Protein AF-A0A6L7YIE2-F1 (afdb_monomer_lite)

Radius of gyration: 13.07 Å; chains: 1; bounding box: 23×46×28 Å

Secondary structure (DSSP, 8-state):
---------HHHHHHHHHHHH---TT--TTSPP-TTS-SGGGT--HHHHHHHHHHHHHHHT----TTSHHHH-SHHHHHHHHHHH--

Structure (mmCIF, N/CA/C/O backbone):
data_AF-A0A6L7YIE2-F1
#
_entry.id   AF-A0A6L7YIE2-F1
#
loop_
_atom_site.group_PDB
_atom_site.id
_atom_site.type_symbol
_atom_site.label_atom_id
_atom_site.label_alt_id
_atom_site.label_comp_id
_atom_site.label_asym_id
_atom_site.label_entity_id
_atom_site.label_seq_id
_atom_site.pdbx_PDB_ins_code
_atom_site.Cartn_x
_atom_site.Cartn_y
_atom_site.Cartn_z
_atom_site.occupancy
_atom_site.B_iso_or_equiv
_atom_site.auth_seq_id
_atom_site.auth_comp_id
_atom_site.auth_asym_id
_atom_site.auth_atom_id
_atom_site.pdbx_PDB_model_num
ATOM 1 N N . MET A 1 1 ? -0.184 32.629 0.093 1.00 47.69 1 MET A N 1
ATOM 2 C CA . MET A 1 1 ? -0.918 31.407 -0.279 1.00 47.69 1 MET A CA 1
ATOM 3 C C . MET A 1 1 ? -0.903 30.512 0.945 1.00 47.69 1 MET A C 1
ATOM 5 O O . MET A 1 1 ? 0.111 29.886 1.210 1.00 47.69 1 MET A O 1
ATOM 9 N N . SER A 1 2 ? -1.950 30.586 1.767 1.00 52.56 2 SER A N 1
ATOM 10 C CA . SER A 1 2 ? -2.098 29.717 2.935 1.00 52.56 2 SER A CA 1
ATOM 11 C C . SER A 1 2 ? -2.582 28.356 2.443 1.00 52.56 2 SER A C 1
ATOM 13 O O . SER A 1 2 ? -3.740 28.236 2.064 1.00 52.56 2 SER A O 1
ATOM 15 N N . GLY A 1 3 ? -1.700 27.363 2.391 1.00 39.16 3 GLY A N 1
ATOM 16 C CA . GLY A 1 3 ? -2.069 25.955 2.255 1.00 39.16 3 GLY A CA 1
ATOM 17 C C . GLY A 1 3 ? -1.631 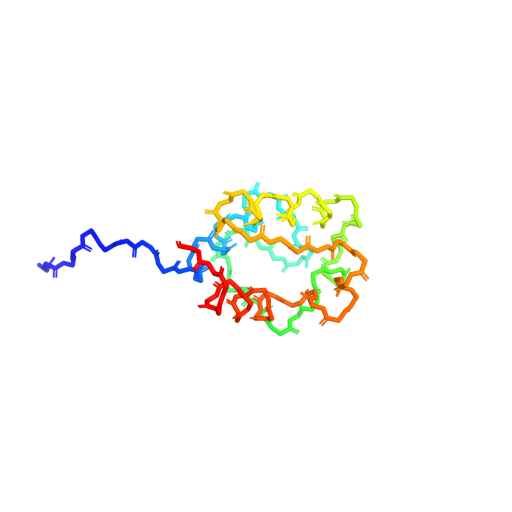25.280 3.540 1.00 39.16 3 GLY A C 1
ATOM 18 O O . GLY A 1 3 ? -0.440 25.277 3.833 1.00 39.16 3 GLY A O 1
ATOM 19 N N . GLY A 1 4 ? -2.587 24.863 4.367 1.00 39.72 4 GLY A N 1
ATOM 20 C CA . GLY A 1 4 ? -2.301 24.293 5.679 1.00 39.72 4 GLY A CA 1
ATOM 21 C C . GLY A 1 4 ? -1.339 23.114 5.575 1.00 39.72 4 GLY A C 1
ATOM 22 O O . GLY A 1 4 ? -1.369 22.369 4.600 1.00 39.72 4 GLY A O 1
ATOM 23 N N . ALA A 1 5 ? -0.515 22.940 6.605 1.00 49.19 5 ALA A N 1
ATOM 24 C CA . ALA A 1 5 ? 0.077 21.651 6.928 1.00 49.19 5 ALA A CA 1
ATOM 25 C C . ALA A 1 5 ? -1.076 20.680 7.248 1.00 49.19 5 ALA A C 1
ATOM 27 O O . ALA A 1 5 ? -1.460 20.506 8.402 1.00 49.19 5 ALA A O 1
ATOM 28 N N . GLY A 1 6 ? -1.735 20.184 6.203 1.00 45.38 6 GLY A N 1
ATOM 29 C CA . GLY A 1 6 ? -2.765 19.167 6.288 1.00 45.38 6 GLY A CA 1
ATOM 30 C C . GLY A 1 6 ? -2.079 17.835 6.522 1.00 45.38 6 GLY A C 1
ATOM 31 O O . GLY A 1 6 ? -1.048 17.553 5.919 1.00 45.38 6 GLY A O 1
ATOM 32 N N . VAL A 1 7 ? -2.626 17.037 7.429 1.00 58.19 7 VAL A N 1
ATOM 33 C CA . VAL A 1 7 ? -2.331 15.605 7.499 1.00 58.19 7 VAL A CA 1
ATOM 34 C C . VAL A 1 7 ? -2.360 15.030 6.081 1.00 58.19 7 VAL A C 1
ATOM 36 O O . VAL A 1 7 ? -3.367 15.187 5.393 1.00 58.19 7 VAL A O 1
ATOM 39 N N . ALA A 1 8 ? -1.246 14.439 5.641 1.00 66.62 8 ALA A N 1
ATOM 40 C CA . ALA A 1 8 ? -1.170 13.782 4.342 1.00 66.62 8 ALA A CA 1
ATOM 41 C C . ALA A 1 8 ? -2.307 12.758 4.235 1.00 66.62 8 ALA A C 1
ATOM 43 O O . ALA A 1 8 ? -2.578 12.024 5.193 1.00 66.62 8 ALA A O 1
ATOM 44 N N . SER A 1 9 ? -2.984 12.740 3.092 1.00 83.62 9 SER A N 1
ATOM 45 C CA . SER A 1 9 ? -4.089 11.822 2.825 1.00 83.62 9 SER A CA 1
ATOM 46 C C . SER A 1 9 ? -3.587 10.378 2.900 1.00 83.62 9 SER A C 1
ATOM 48 O O . SER A 1 9 ? -2.407 10.120 2.653 1.00 83.62 9 SER A O 1
ATOM 50 N N . ASN A 1 10 ? -4.462 9.415 3.203 1.00 87.31 10 ASN A N 1
ATOM 51 C CA . ASN A 1 10 ? -4.069 7.999 3.213 1.00 87.31 10 ASN A CA 1
ATOM 52 C C . ASN A 1 10 ? -3.437 7.578 1.876 1.00 87.31 10 ASN A C 1
ATOM 54 O O . ASN A 1 10 ? -2.468 6.826 1.874 1.00 87.31 10 ASN A O 1
ATOM 58 N N . GLU A 1 11 ? -3.920 8.139 0.763 1.00 86.62 11 GLU A N 1
ATOM 59 C CA . GLU A 1 11 ? -3.328 7.973 -0.568 1.00 86.62 11 GLU A CA 1
ATOM 60 C C . GLU A 1 11 ? -1.874 8.454 -0.622 1.00 86.62 11 GLU A C 1
ATOM 62 O O . GLU A 1 11 ? -0.988 7.691 -0.995 1.00 86.62 11 GLU A O 1
ATOM 67 N N . GLU A 1 12 ? -1.606 9.693 -0.205 1.00 86.69 12 GLU A N 1
ATOM 68 C CA . GLU A 1 12 ? -0.257 10.270 -0.214 1.00 86.69 12 GLU A CA 1
ATOM 69 C C . GLU A 1 12 ? 0.699 9.444 0.654 1.00 86.69 12 GLU A C 1
ATOM 71 O O . GLU A 1 12 ? 1.810 9.135 0.230 1.00 86.69 12 GLU A O 1
ATOM 76 N N . ARG A 1 13 ? 0.241 9.015 1.837 1.00 88.06 13 ARG A N 1
ATOM 77 C CA . ARG A 1 13 ? 1.026 8.181 2.760 1.00 88.06 13 ARG A CA 1
ATOM 78 C C . ARG A 1 13 ? 1.304 6.798 2.176 1.00 88.06 13 ARG A C 1
ATOM 80 O O . ARG A 1 13 ? 2.427 6.317 2.285 1.00 88.06 13 ARG A O 1
ATOM 87 N N . LEU A 1 14 ? 0.318 6.181 1.522 1.00 87.69 14 LEU A N 1
ATOM 88 C CA . LEU A 1 14 ? 0.476 4.889 0.856 1.00 87.69 14 LEU A CA 1
ATOM 89 C C . LEU A 1 14 ? 1.463 4.980 -0.315 1.00 87.69 14 LEU A C 1
ATOM 91 O O . LEU A 1 14 ? 2.315 4.105 -0.462 1.00 87.69 14 LEU A O 1
ATOM 95 N N . ILE A 1 15 ? 1.374 6.037 -1.128 1.00 86.94 15 ILE A N 1
ATOM 96 C CA . ILE A 1 15 ? 2.293 6.273 -2.249 1.00 86.94 15 ILE A CA 1
ATOM 97 C C . ILE A 1 15 ? 3.715 6.496 -1.731 1.00 86.94 15 ILE A C 1
ATOM 99 O O . ILE A 1 15 ? 4.640 5.897 -2.271 1.00 86.94 15 ILE A O 1
ATOM 103 N N . SER A 1 16 ? 3.898 7.295 -0.673 1.00 88.38 16 SER A N 1
ATOM 104 C CA . SER A 1 16 ? 5.212 7.478 -0.043 1.00 88.38 16 SER A CA 1
ATOM 105 C C . SER A 1 16 ? 5.782 6.159 0.476 1.00 88.38 16 SER A C 1
ATOM 107 O O . SER A 1 16 ? 6.892 5.798 0.101 1.00 88.38 16 SER A O 1
ATOM 109 N N . LEU A 1 17 ? 4.997 5.382 1.230 1.00 89.00 17 LEU A N 1
ATOM 110 C CA . LEU A 1 17 ? 5.401 4.055 1.706 1.00 89.00 17 LEU A CA 1
ATOM 111 C C . LEU A 1 17 ? 5.821 3.135 0.559 1.00 89.00 17 LEU A C 1
ATOM 113 O O . LEU A 1 17 ? 6.797 2.397 0.682 1.00 89.00 17 LEU A O 1
ATOM 117 N N . LEU A 1 18 ? 5.093 3.172 -0.554 1.00 87.81 18 LEU A N 1
ATOM 118 C CA . LEU A 1 18 ? 5.390 2.362 -1.724 1.00 87.81 18 LEU A CA 1
ATOM 119 C C . LEU A 1 18 ? 6.673 2.832 -2.415 1.00 87.81 18 LEU A C 1
ATOM 121 O O . LEU A 1 18 ? 7.513 1.998 -2.722 1.00 87.81 18 LEU A O 1
ATOM 125 N N . ASP A 1 19 ? 6.869 4.135 -2.602 1.00 88.19 19 ASP A N 1
ATOM 126 C CA . ASP A 1 19 ? 8.080 4.692 -3.219 1.00 88.19 19 ASP A CA 1
ATOM 127 C C . ASP A 1 19 ? 9.337 4.486 -2.355 1.00 88.19 19 ASP A C 1
ATOM 129 O O . ASP A 1 19 ? 10.436 4.332 -2.888 1.00 88.19 19 ASP A O 1
ATOM 133 N N . GLU A 1 20 ? 9.189 4.463 -1.028 1.00 88.31 20 GLU A N 1
ATOM 134 C CA . GLU A 1 20 ? 10.291 4.259 -0.082 1.00 88.31 20 GLU A CA 1
ATOM 135 C C . GLU A 1 20 ? 10.683 2.785 0.083 1.00 88.31 20 GLU A C 1
ATOM 137 O O . GLU A 1 20 ? 11.841 2.493 0.386 1.00 88.31 20 GLU A O 1
ATOM 142 N N . ASN A 1 21 ? 9.741 1.854 -0.106 1.00 88.62 21 ASN A N 1
ATOM 143 C CA . ASN A 1 21 ? 9.950 0.438 0.215 1.00 88.62 21 ASN A CA 1
ATOM 144 C C . ASN A 1 21 ? 9.883 -0.500 -0.993 1.00 88.62 21 ASN A C 1
ATOM 146 O O . ASN A 1 21 ? 10.386 -1.618 -0.906 1.00 88.62 21 ASN A O 1
ATOM 150 N N . LEU A 1 22 ? 9.286 -0.081 -2.111 1.00 85.81 22 LEU A N 1
ATOM 151 C CA . LEU A 1 22 ? 9.119 -0.903 -3.305 1.00 85.81 22 LEU A CA 1
ATOM 152 C C . LEU A 1 22 ? 9.766 -0.252 -4.527 1.00 85.81 22 LEU A C 1
ATOM 154 O O . LEU A 1 22 ? 9.613 0.933 -4.805 1.00 85.81 22 LEU A O 1
ATOM 158 N N . THR A 1 23 ? 10.451 -1.072 -5.321 1.00 84.31 23 THR A N 1
ATOM 159 C CA . THR A 1 23 ? 10.958 -0.667 -6.636 1.00 84.31 23 THR A CA 1
ATOM 160 C C . THR A 1 23 ? 10.052 -1.243 -7.713 1.00 84.31 23 THR A C 1
ATOM 162 O O . THR A 1 23 ? 10.008 -2.455 -7.896 1.00 84.31 23 THR A O 1
ATOM 165 N N . ILE A 1 24 ? 9.333 -0.377 -8.427 1.00 82.94 24 ILE A N 1
ATOM 166 C CA . ILE A 1 24 ? 8.473 -0.778 -9.544 1.00 82.94 24 ILE A CA 1
ATOM 167 C C . ILE A 1 24 ? 9.241 -0.651 -10.860 1.00 82.94 24 ILE A C 1
ATOM 169 O O . ILE A 1 24 ? 9.738 0.423 -11.201 1.00 82.94 24 ILE A O 1
ATOM 173 N N . GLU A 1 25 ? 9.287 -1.724 -11.647 1.00 80.81 25 GLU A N 1
ATOM 174 C CA . GLU A 1 25 ? 9.918 -1.689 -12.962 1.00 80.81 25 GLU A CA 1
ATOM 175 C C . GLU A 1 25 ? 9.209 -0.706 -13.904 1.00 80.81 25 GLU A C 1
ATOM 177 O O . GLU A 1 25 ? 7.993 -0.760 -14.136 1.00 80.81 25 GLU A O 1
ATOM 182 N N . GLY A 1 26 ? 10.009 0.192 -14.483 1.00 79.25 26 GLY A N 1
ATOM 183 C CA . GLY A 1 26 ? 9.536 1.222 -15.405 1.00 79.25 26 GLY A CA 1
ATOM 184 C C . GLY A 1 26 ? 8.897 2.436 -14.728 1.00 79.25 26 GLY A C 1
ATOM 185 O O . GLY A 1 26 ? 8.274 3.233 -15.427 1.00 79.25 26 GLY A O 1
ATOM 186 N N . ARG A 1 27 ? 9.044 2.596 -13.406 1.00 82.62 27 ARG A N 1
ATOM 187 C CA . ARG A 1 27 ? 8.597 3.779 -12.656 1.00 82.62 27 ARG A CA 1
ATOM 188 C C . ARG A 1 27 ? 9.718 4.302 -11.754 1.00 82.62 27 ARG A C 1
ATOM 190 O O . ARG A 1 27 ? 10.428 3.511 -11.141 1.00 82.62 27 ARG A O 1
ATOM 197 N N . SER A 1 28 ? 9.847 5.624 -11.645 1.00 80.44 28 SER A N 1
ATOM 198 C CA . SER A 1 28 ? 10.707 6.263 -10.639 1.00 80.44 28 SER A CA 1
ATOM 199 C C . SER A 1 28 ? 9.877 6.705 -9.426 1.00 80.44 28 SER A C 1
ATOM 201 O O . SER A 1 28 ? 8.692 7.007 -9.580 1.00 80.44 28 SER A O 1
ATOM 203 N N . PRO A 1 29 ? 10.457 6.783 -8.218 1.00 76.50 29 PRO A N 1
ATOM 204 C CA . PRO A 1 29 ? 9.770 7.384 -7.075 1.00 76.50 29 PRO A CA 1
ATOM 205 C C . PRO A 1 29 ? 9.362 8.831 -7.400 1.00 76.50 29 PRO A C 1
ATOM 207 O O . PRO A 1 29 ? 10.157 9.599 -7.948 1.00 76.50 29 PRO A O 1
ATOM 210 N N . GLY A 1 30 ? 8.113 9.190 -7.100 1.00 75.38 30 GLY A N 1
ATOM 211 C CA . GLY A 1 30 ? 7.507 10.474 -7.467 1.00 75.38 30 GLY A CA 1
ATOM 212 C C . GLY A 1 30 ? 6.857 10.541 -8.858 1.00 75.38 30 GLY A C 1
ATOM 213 O O . GLY A 1 30 ? 6.144 11.507 -9.131 1.00 75.38 30 GLY A O 1
ATOM 214 N N . ASP A 1 31 ? 7.032 9.536 -9.727 1.00 81.88 31 ASP A N 1
ATOM 215 C CA . ASP A 1 31 ? 6.217 9.418 -10.946 1.00 81.88 31 ASP A CA 1
ATOM 216 C C . ASP A 1 31 ? 4.770 9.027 -10.595 1.00 81.88 31 ASP A C 1
ATOM 218 O O . ASP A 1 31 ? 4.541 8.330 -9.595 1.00 81.88 31 ASP A O 1
ATOM 222 N N . PRO A 1 32 ? 3.780 9.394 -11.431 1.00 78.88 32 PRO A N 1
ATOM 223 C CA . PRO A 1 32 ? 2.390 9.010 -11.219 1.00 78.88 32 PRO A CA 1
ATOM 224 C C . PRO A 1 32 ? 2.256 7.489 -11.078 1.00 78.88 32 PRO A C 1
ATOM 226 O O . PRO A 1 32 ? 2.641 6.718 -11.961 1.00 78.88 32 PRO A O 1
ATOM 229 N N . LEU A 1 33 ? 1.715 7.055 -9.939 1.00 82.12 33 LEU A N 1
ATOM 230 C CA . LEU A 1 33 ? 1.457 5.648 -9.667 1.00 82.12 33 LEU A CA 1
ATOM 231 C C . LEU A 1 33 ? 0.186 5.214 -10.393 1.00 82.12 33 LEU A C 1
ATOM 233 O O . LEU A 1 33 ? -0.877 5.812 -10.231 1.00 82.12 33 LEU A O 1
ATOM 237 N N . ASN A 1 34 ? 0.279 4.133 -11.165 1.00 83.31 34 ASN A N 1
ATOM 238 C CA . ASN A 1 34 ? -0.913 3.495 -11.697 1.00 83.31 34 ASN A CA 1
ATOM 239 C C . ASN A 1 34 ? -1.572 2.660 -10.591 1.00 83.31 34 ASN A C 1
ATOM 241 O O . ASN A 1 34 ? -1.136 1.545 -10.309 1.00 83.31 34 ASN A O 1
ATOM 245 N N . LEU A 1 35 ? -2.620 3.218 -9.984 1.00 82.25 35 LEU A N 1
ATOM 246 C CA . LEU A 1 35 ? -3.354 2.588 -8.886 1.00 82.25 35 LEU A CA 1
ATOM 247 C C . LEU A 1 35 ? -4.119 1.323 -9.306 1.00 82.25 35 LEU A C 1
ATOM 249 O O . LEU A 1 35 ? -4.503 0.550 -8.437 1.00 82.25 35 LEU A O 1
ATOM 253 N N . ASP A 1 36 ? -4.333 1.112 -10.606 1.00 85.06 36 ASP A N 1
ATOM 254 C CA . ASP A 1 36 ? -4.987 -0.070 -11.177 1.00 85.06 36 ASP A CA 1
ATOM 255 C C . ASP A 1 36 ? -3.997 -1.192 -11.519 1.00 85.06 36 ASP A C 1
ATOM 257 O O . ASP A 1 36 ? -4.404 -2.319 -11.800 1.00 85.06 36 ASP A O 1
ATOM 261 N N . ARG A 1 37 ? -2.689 -0.901 -11.537 1.00 83.62 37 ARG A N 1
ATOM 262 C CA . ARG A 1 37 ? -1.670 -1.890 -11.894 1.00 83.62 37 ARG A CA 1
ATOM 263 C C . ARG A 1 37 ? -1.342 -2.752 -10.684 1.00 83.62 37 ARG A C 1
ATOM 265 O O . ARG A 1 37 ? -0.986 -2.241 -9.624 1.00 83.62 37 ARG A O 1
ATOM 272 N N . ASN A 1 38 ? -1.395 -4.065 -10.875 1.00 84.56 38 ASN A N 1
ATOM 273 C CA . ASN A 1 38 ? -0.971 -5.015 -9.863 1.00 84.56 38 ASN A CA 1
ATOM 274 C C . ASN A 1 38 ? 0.536 -4.861 -9.590 1.00 84.56 38 ASN A C 1
ATOM 276 O O . ASN A 1 38 ? 1.352 -4.876 -10.514 1.00 84.56 38 ASN A O 1
ATOM 280 N N . ILE A 1 39 ? 0.905 -4.708 -8.319 1.00 84.31 39 ILE A N 1
ATOM 281 C CA . ILE A 1 39 ? 2.285 -4.452 -7.892 1.00 84.31 39 ILE A CA 1
ATOM 282 C C . ILE A 1 39 ? 3.185 -5.668 -8.192 1.00 84.31 39 ILE A C 1
ATOM 284 O O . ILE A 1 39 ? 4.339 -5.498 -8.583 1.00 84.31 39 ILE A O 1
ATOM 288 N N . ALA A 1 40 ? 2.654 -6.894 -8.121 1.00 83.06 40 ALA A N 1
ATOM 289 C CA . ALA A 1 40 ? 3.383 -8.101 -8.519 1.00 83.06 40 ALA A CA 1
ATOM 290 C C . ALA A 1 40 ? 3.638 -8.154 -10.036 1.00 83.06 40 ALA A C 1
ATOM 292 O O . ALA A 1 40 ? 4.714 -8.557 -10.471 1.00 83.06 40 ALA A O 1
ATOM 293 N N . GLU A 1 41 ? 2.697 -7.670 -10.856 1.00 83.06 41 GLU A N 1
ATOM 294 C CA . GLU A 1 41 ? 2.905 -7.498 -12.308 1.00 83.06 41 GLU A CA 1
ATOM 295 C C . GLU A 1 41 ? 3.843 -6.328 -12.647 1.00 83.06 41 GLU A C 1
ATOM 297 O O . GLU A 1 41 ? 4.228 -6.113 -13.802 1.00 83.06 41 GLU A O 1
ATOM 302 N N . ALA A 1 42 ? 4.207 -5.535 -11.643 1.00 81.62 42 ALA A N 1
ATOM 303 C CA . ALA A 1 42 ? 5.117 -4.411 -11.762 1.00 81.62 42 ALA A CA 1
ATOM 304 C C . ALA A 1 42 ? 6.586 -4.792 -11.502 1.00 81.62 42 ALA A C 1
ATOM 306 O O . ALA A 1 42 ? 7.435 -3.908 -11.408 1.00 81.62 42 ALA A O 1
ATOM 307 N N . GLY A 1 43 ? 6.881 -6.094 -11.417 1.00 82.31 43 GLY A N 1
ATOM 308 C CA . GLY A 1 43 ? 8.229 -6.629 -11.202 1.00 82.31 43 GLY A CA 1
ATOM 309 C C . GLY A 1 43 ? 8.630 -6.723 -9.729 1.00 82.31 43 GLY A C 1
ATOM 310 O O . GLY A 1 43 ? 9.781 -7.027 -9.424 1.00 82.31 43 GLY A O 1
ATOM 311 N N . VAL A 1 44 ? 7.696 -6.483 -8.803 1.00 86.19 44 VAL A N 1
ATOM 312 C CA . VAL A 1 44 ? 7.964 -6.549 -7.364 1.00 86.19 44 VAL A CA 1
ATOM 313 C C . VAL A 1 44 ? 7.911 -7.997 -6.881 1.00 86.19 44 VAL A C 1
ATOM 315 O O . VAL A 1 44 ? 6.955 -8.730 -7.145 1.00 86.19 44 VAL A O 1
ATOM 318 N N . SER A 1 45 ? 8.932 -8.411 -6.132 1.00 86.44 45 SER A N 1
ATOM 319 C CA . SER A 1 45 ? 9.011 -9.767 -5.592 1.00 86.44 45 SER A CA 1
ATOM 320 C C . SER A 1 45 ? 7.966 -9.998 -4.499 1.00 86.44 45 SER A C 1
ATOM 322 O O . SER A 1 45 ? 7.640 -9.107 -3.717 1.00 86.44 45 SER A O 1
ATOM 324 N N . SER A 1 46 ? 7.505 -11.242 -4.352 1.00 83.50 46 SER A N 1
ATOM 325 C CA . SER A 1 46 ? 6.564 -11.626 -3.288 1.00 83.50 46 SER A CA 1
ATOM 326 C C . SER A 1 46 ? 7.095 -11.359 -1.872 1.00 83.50 46 SER A C 1
ATOM 328 O O . SER A 1 46 ? 6.309 -11.134 -0.954 1.00 83.50 46 SER A O 1
ATOM 330 N N . GLN A 1 47 ? 8.420 -11.371 -1.683 1.00 86.12 47 GLN A N 1
ATOM 331 C CA . GLN A 1 47 ? 9.062 -11.017 -0.414 1.00 86.12 47 GLN A CA 1
ATOM 332 C C . GLN A 1 47 ? 8.907 -9.526 -0.092 1.00 86.12 47 GLN A C 1
ATOM 334 O O . GLN A 1 47 ? 8.527 -9.194 1.030 1.00 86.12 47 GLN A O 1
ATOM 339 N N . ASP A 1 48 ? 9.143 -8.655 -1.076 1.00 87.12 48 ASP A N 1
ATOM 340 C CA . ASP A 1 48 ? 9.013 -7.202 -0.924 1.00 87.12 48 ASP A CA 1
ATOM 341 C C . ASP A 1 48 ? 7.549 -6.808 -0.725 1.00 87.12 48 ASP A C 1
ATOM 343 O O . ASP A 1 48 ? 7.234 -6.020 0.160 1.00 87.12 48 ASP A O 1
ATOM 347 N N . ILE A 1 49 ? 6.632 -7.449 -1.457 1.00 85.62 49 ILE A N 1
ATOM 348 C CA . ILE A 1 49 ? 5.185 -7.313 -1.248 1.00 85.62 49 ILE A CA 1
ATOM 349 C C . ILE A 1 49 ? 4.811 -7.660 0.196 1.00 85.62 49 ILE A C 1
ATOM 351 O O . ILE A 1 49 ? 4.140 -6.884 0.871 1.00 85.62 49 ILE A O 1
ATOM 355 N N . ALA A 1 50 ? 5.247 -8.819 0.697 1.00 86.25 50 ALA A N 1
ATOM 356 C CA . ALA A 1 50 ? 4.917 -9.243 2.054 1.00 86.25 50 ALA A CA 1
ATOM 357 C C . ALA A 1 50 ? 5.506 -8.306 3.122 1.00 86.25 50 ALA A C 1
ATOM 359 O O . ALA A 1 50 ? 4.882 -8.105 4.165 1.00 86.25 50 ALA A O 1
ATOM 360 N N . ALA A 1 51 ? 6.691 -7.739 2.878 1.00 88.75 51 ALA A N 1
ATOM 361 C CA . ALA A 1 51 ? 7.290 -6.732 3.747 1.00 88.75 51 ALA A CA 1
ATOM 362 C C . ALA A 1 51 ? 6.495 -5.418 3.717 1.00 88.75 51 ALA A C 1
ATOM 364 O O . ALA A 1 51 ? 6.140 -4.898 4.772 1.00 88.75 51 ALA A O 1
ATOM 365 N N . PHE A 1 52 ? 6.133 -4.936 2.530 1.00 88.62 52 PHE A N 1
ATOM 366 C CA . PHE A 1 52 ? 5.331 -3.731 2.346 1.00 88.62 52 PHE A CA 1
ATOM 367 C C . PHE A 1 52 ? 3.966 -3.822 3.037 1.00 88.62 52 PHE A C 1
ATOM 369 O O . PHE A 1 52 ? 3.576 -2.903 3.748 1.00 88.62 52 PHE A O 1
ATOM 376 N N . LEU A 1 53 ? 3.267 -4.954 2.924 1.00 86.88 53 LEU A N 1
ATOM 377 C CA . LEU A 1 53 ? 1.981 -5.152 3.604 1.00 86.88 53 LEU A CA 1
ATOM 378 C C . LEU A 1 53 ? 2.095 -5.070 5.126 1.00 86.88 53 LEU A C 1
ATOM 380 O O . LEU A 1 53 ? 1.184 -4.576 5.783 1.00 86.88 53 LEU A O 1
ATOM 384 N N . ARG A 1 54 ? 3.208 -5.540 5.701 1.00 88.56 54 ARG A N 1
ATOM 385 C CA . ARG A 1 54 ? 3.451 -5.387 7.141 1.00 88.56 54 ARG A CA 1
ATOM 386 C C . ARG A 1 54 ? 3.594 -3.918 7.513 1.00 88.56 54 ARG A C 1
ATOM 388 O O . ARG A 1 54 ? 2.952 -3.497 8.463 1.00 88.56 54 ARG A O 1
ATOM 395 N N . LEU A 1 55 ? 4.327 -3.143 6.715 1.00 89.94 55 LEU A N 1
ATOM 396 C CA . LEU A 1 55 ? 4.469 -1.702 6.929 1.00 89.94 55 LEU A CA 1
ATOM 397 C C . LEU A 1 55 ? 3.129 -0.969 6.809 1.00 89.94 55 LEU A C 1
ATOM 399 O O . LEU A 1 55 ? 2.828 -0.122 7.638 1.00 89.94 55 LEU A O 1
ATOM 403 N N . VAL A 1 56 ? 2.292 -1.329 5.832 1.00 88.62 56 VAL A N 1
ATOM 404 C CA . VAL A 1 56 ? 0.928 -0.785 5.698 1.00 88.62 56 VAL A CA 1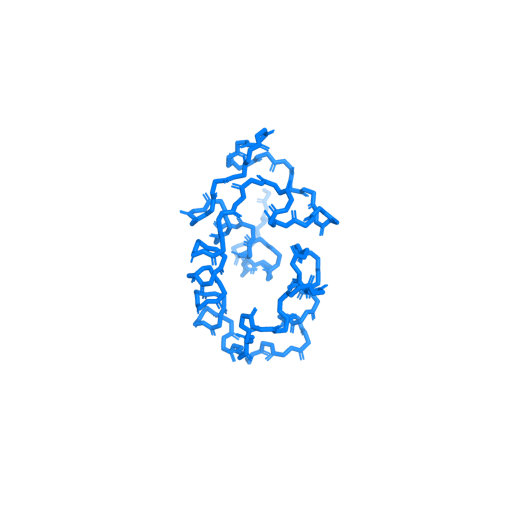
ATOM 405 C C . VAL A 1 56 ? 0.076 -1.138 6.924 1.00 88.62 56 VAL A C 1
ATOM 407 O O . VAL A 1 56 ? -0.622 -0.282 7.467 1.00 88.62 56 VAL A O 1
ATOM 410 N N . ASN A 1 57 ? 0.157 -2.377 7.410 1.00 89.69 57 ASN A N 1
ATOM 411 C CA . ASN A 1 57 ? -0.533 -2.785 8.633 1.00 89.69 57 ASN A CA 1
ATOM 412 C C . ASN A 1 57 ? -0.069 -1.974 9.852 1.00 89.69 57 ASN A C 1
ATOM 414 O O . ASN A 1 57 ? -0.899 -1.549 10.652 1.00 89.69 57 ASN A O 1
ATOM 418 N N . GLU A 1 58 ? 1.236 -1.735 9.978 1.00 90.19 58 GLU A N 1
ATOM 419 C CA . GLU A 1 58 ? 1.829 -0.967 11.076 1.00 90.19 58 GLU A CA 1
ATOM 420 C C . GLU A 1 58 ? 1.506 0.535 10.997 1.00 90.19 58 GLU A C 1
ATOM 422 O O . GLU A 1 58 ? 1.158 1.123 12.019 1.00 90.19 58 GLU A O 1
ATOM 427 N N . GLU A 1 59 ? 1.563 1.150 9.811 1.00 88.75 59 GLU A N 1
ATOM 428 C CA . GLU A 1 59 ? 1.274 2.580 9.616 1.00 88.75 59 GLU A CA 1
ATOM 429 C C . GLU A 1 59 ? -0.212 2.897 9.821 1.00 88.75 59 GLU A C 1
ATOM 431 O O . GLU A 1 59 ? -0.555 3.886 10.466 1.00 88.75 59 GLU A O 1
ATOM 436 N N . PHE A 1 60 ? -1.103 2.063 9.278 1.00 88.06 60 PHE A N 1
ATOM 437 C CA . PHE A 1 60 ? -2.542 2.345 9.244 1.00 88.06 60 PHE A CA 1
ATOM 438 C C . PHE A 1 60 ? -3.353 1.562 10.288 1.00 88.06 60 PHE A C 1
ATOM 440 O O . PHE A 1 60 ? -4.575 1.688 10.338 1.00 88.06 60 PHE A O 1
ATOM 447 N N . GLY A 1 61 ? -2.705 0.731 11.112 1.00 87.31 61 GLY A N 1
ATOM 448 C CA . GLY A 1 61 ? -3.384 -0.101 12.112 1.00 87.31 61 GLY A CA 1
ATOM 449 C C . GLY A 1 61 ? -4.271 -1.194 11.505 1.00 87.31 61 GLY A C 1
ATOM 450 O O . GLY A 1 61 ? -5.255 -1.605 12.118 1.00 87.31 61 GLY A O 1
ATOM 451 N N . THR A 1 62 ? -3.946 -1.649 10.294 1.00 86.81 62 THR A N 1
ATOM 452 C CA . THR A 1 62 ? -4.726 -2.652 9.556 1.00 86.81 62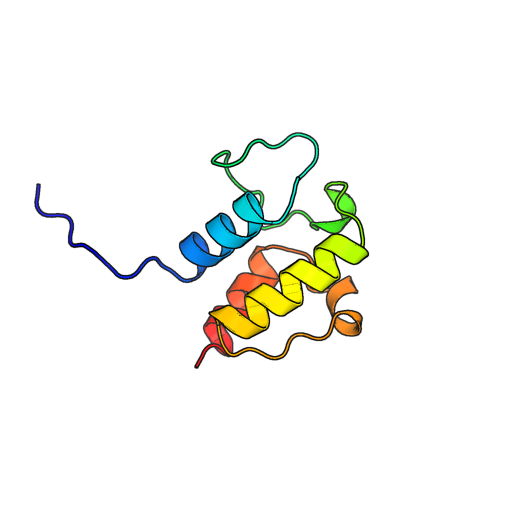 THR A CA 1
ATOM 453 C C . THR A 1 62 ? -4.182 -4.077 9.752 1.00 86.81 62 THR A C 1
ATOM 455 O O . THR A 1 62 ? -3.197 -4.304 10.456 1.00 86.81 62 THR A O 1
ATOM 458 N N . SER A 1 63 ? -4.861 -5.084 9.189 1.00 83.62 63 SER A N 1
ATOM 459 C CA . SER A 1 63 ? -4.481 -6.500 9.328 1.00 83.62 63 SER A CA 1
ATOM 460 C C . SER A 1 63 ? -4.638 -7.274 8.015 1.00 83.62 63 SER A C 1
ATOM 462 O O . SER A 1 63 ? -5.403 -8.228 7.903 1.00 83.62 63 SER A O 1
ATOM 464 N N . ILE A 1 64 ? -3.926 -6.821 6.986 1.00 83.12 64 ILE A N 1
ATOM 465 C CA . ILE A 1 64 ? -3.910 -7.423 5.653 1.00 83.12 64 ILE A CA 1
ATOM 466 C C . ILE A 1 64 ? -3.019 -8.670 5.670 1.00 83.12 64 ILE A C 1
ATOM 468 O O . ILE A 1 64 ? -1.838 -8.602 6.028 1.00 83.12 64 ILE A O 1
ATOM 472 N N . SER A 1 65 ? -3.575 -9.814 5.269 1.00 73.81 65 SER A N 1
ATOM 473 C CA . SER A 1 65 ? -2.830 -11.066 5.115 1.00 73.81 65 SER A CA 1
ATOM 474 C C . SER A 1 65 ? -2.264 -11.201 3.703 1.00 73.81 65 SER A C 1
ATOM 476 O O . SER A 1 65 ? -2.976 -11.050 2.717 1.00 73.81 65 SER A O 1
ATOM 478 N N . ALA A 1 66 ? -0.988 -11.583 3.591 1.00 67.12 66 ALA A N 1
ATOM 479 C CA . ALA A 1 66 ? -0.328 -11.785 2.294 1.00 67.12 66 ALA A CA 1
ATOM 480 C C . ALA A 1 66 ? -0.988 -12.881 1.426 1.00 67.12 66 ALA A C 1
ATOM 482 O O . ALA A 1 66 ? -0.825 -12.877 0.210 1.00 67.12 66 ALA A O 1
ATOM 483 N N . GLY A 1 67 ? -1.737 -13.808 2.039 1.00 62.44 67 GLY A N 1
ATOM 484 C CA . GLY A 1 67 ? -2.503 -14.843 1.335 1.00 62.44 67 GLY A CA 1
ATOM 485 C C . GLY A 1 67 ? -3.754 -14.322 0.619 1.00 62.44 67 GLY A C 1
ATOM 486 O O . GLY A 1 67 ? -4.113 -14.869 -0.417 1.00 62.44 67 GLY A O 1
ATOM 487 N N . ASP A 1 68 ? -4.357 -13.236 1.112 1.00 61.78 68 ASP A N 1
ATOM 488 C CA . ASP A 1 68 ? -5.497 -12.551 0.478 1.00 61.78 68 ASP A CA 1
ATOM 489 C C . ASP A 1 68 ? -5.042 -11.541 -0.590 1.00 61.78 68 ASP A C 1
ATOM 491 O O . ASP A 1 68 ? -5.847 -10.919 -1.282 1.00 61.78 68 ASP A O 1
ATOM 495 N N . CYS A 1 69 ? -3.727 -11.368 -0.747 1.00 61.03 69 CYS A N 1
ATOM 496 C CA . CYS A 1 69 ? -3.171 -10.322 -1.591 1.00 61.03 69 CYS A CA 1
ATOM 497 C C . CYS A 1 69 ? -3.297 -10.606 -3.089 1.00 61.03 69 CYS A C 1
ATOM 499 O O . CYS A 1 69 ? -3.253 -9.662 -3.866 1.00 61.03 69 CYS A O 1
ATOM 501 N N . GLY 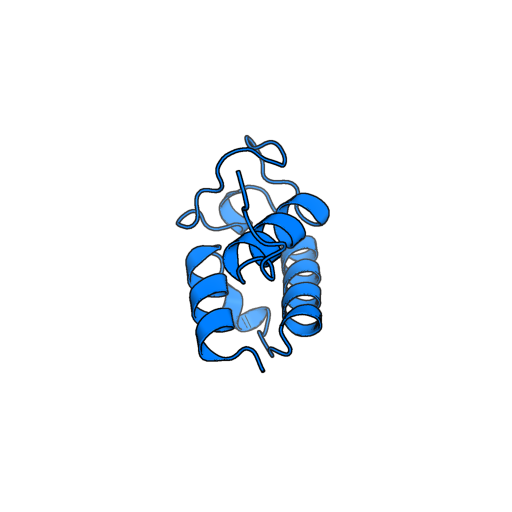A 1 70 ? -3.490 -11.862 -3.509 1.00 59.38 70 GLY A N 1
ATOM 502 C CA . GLY A 1 70 ? -3.629 -12.214 -4.930 1.00 59.38 70 GLY A CA 1
ATOM 503 C C . GLY A 1 70 ? -4.641 -11.333 -5.677 1.00 59.38 70 GLY A C 1
ATOM 504 O O . GLY A 1 70 ? -4.355 -10.901 -6.792 1.00 59.38 70 GLY A O 1
ATOM 505 N N . ASP A 1 71 ? -5.750 -10.987 -5.013 1.00 57.62 71 ASP A N 1
ATOM 506 C CA . ASP A 1 71 ? -6.804 -10.109 -5.536 1.00 57.62 71 ASP A CA 1
ATOM 507 C C . ASP A 1 71 ? -6.661 -8.630 -5.098 1.00 57.62 71 ASP A C 1
ATOM 509 O O . ASP A 1 71 ? -7.177 -7.737 -5.765 1.00 57.62 71 ASP A O 1
ATOM 513 N N . LEU A 1 72 ? -5.927 -8.340 -4.013 1.00 62.56 72 LEU A N 1
ATOM 514 C CA . LEU A 1 72 ? -5.775 -7.000 -3.405 1.00 62.56 72 LEU A CA 1
ATOM 515 C C . LEU A 1 72 ? -4.453 -6.290 -3.751 1.00 62.56 72 LEU A C 1
ATOM 517 O O . LEU A 1 72 ? -4.052 -5.341 -3.084 1.00 62.56 72 LEU A O 1
ATOM 521 N N . LEU A 1 73 ? -3.743 -6.736 -4.782 1.00 75.25 73 LEU A N 1
ATOM 522 C CA . LEU A 1 73 ? -2.404 -6.239 -5.117 1.00 75.25 73 LEU A CA 1
ATOM 523 C C . LEU A 1 73 ? -2.384 -4.960 -5.961 1.00 75.25 73 LEU A C 1
ATOM 525 O O . LEU A 1 73 ? -1.331 -4.603 -6.488 1.00 75.25 73 LEU A O 1
ATOM 529 N N . THR A 1 74 ? -3.511 -4.266 -6.110 1.00 86.94 74 THR A N 1
ATOM 530 C CA . THR A 1 74 ? -3.515 -2.929 -6.714 1.00 86.94 74 THR A CA 1
ATOM 531 C C . THR A 1 74 ? -3.418 -1.864 -5.619 1.00 86.94 74 THR A C 1
ATOM 533 O O . THR A 1 74 ? -4.046 -2.011 -4.565 1.00 86.94 74 THR A O 1
ATOM 536 N N . PRO A 1 75 ? -2.664 -0.771 -5.834 1.00 86.69 75 PRO A N 1
ATOM 537 C CA . PRO A 1 75 ? -2.614 0.321 -4.868 1.00 86.69 75 PRO A CA 1
ATOM 538 C C . PRO A 1 75 ? -3.998 0.910 -4.561 1.00 86.69 75 PRO A C 1
ATOM 540 O O . PRO A 1 75 ? -4.230 1.324 -3.430 1.00 86.69 75 PRO A O 1
ATOM 543 N N . ARG A 1 76 ? -4.937 0.897 -5.524 1.00 87.31 76 ARG A N 1
ATOM 544 C CA . ARG A 1 76 ? -6.322 1.327 -5.283 1.00 87.31 76 ARG A CA 1
ATOM 545 C C . ARG A 1 76 ? -7.022 0.439 -4.260 1.00 87.31 76 ARG A C 1
ATOM 547 O O . ARG A 1 76 ? -7.575 0.967 -3.307 1.00 87.31 76 ARG A O 1
ATOM 554 N N . SER A 1 77 ? -6.969 -0.882 -4.420 1.00 87.00 77 SER A N 1
ATOM 555 C CA . SER A 1 77 ? -7.628 -1.803 -3.484 1.00 87.00 77 SER A CA 1
ATOM 556 C C . SER A 1 77 ? -7.049 -1.707 -2.072 1.00 87.00 77 SER A C 1
ATOM 558 O O . SER A 1 77 ? -7.791 -1.781 -1.095 1.00 87.00 77 SER A O 1
ATOM 560 N N . LEU A 1 78 ? -5.732 -1.504 -1.956 1.00 85.50 78 LEU A N 1
ATOM 561 C CA . LEU A 1 78 ? -5.088 -1.244 -0.668 1.00 85.50 78 LEU A CA 1
ATOM 562 C C . LEU A 1 78 ? -5.564 0.071 -0.055 1.00 85.50 78 LEU A C 1
ATOM 564 O O . LEU A 1 78 ? -5.875 0.100 1.132 1.00 85.50 78 LEU A O 1
ATOM 568 N N . LEU A 1 79 ? -5.653 1.134 -0.855 1.00 87.44 79 LEU A N 1
ATOM 569 C CA . LEU A 1 79 ? -6.161 2.420 -0.398 1.00 87.44 79 LEU A CA 1
ATOM 570 C C . LEU A 1 79 ? -7.609 2.307 0.084 1.00 87.44 79 LEU A C 1
ATOM 572 O O . LEU A 1 79 ? -7.893 2.711 1.203 1.00 87.44 79 LEU A O 1
ATOM 576 N N . GLU A 1 80 ? -8.497 1.693 -0.698 1.00 87.56 80 GLU A N 1
ATOM 577 C CA . GLU A 1 80 ? -9.899 1.475 -0.319 1.00 87.56 80 GLU A CA 1
ATOM 578 C C . GLU A 1 80 ? -10.013 0.655 0.976 1.00 87.56 80 GLU A C 1
ATOM 580 O O . GLU A 1 80 ? -10.827 0.964 1.848 1.00 87.56 80 GLU A O 1
ATOM 585 N N . TYR A 1 81 ? -9.169 -0.370 1.140 1.00 86.19 81 TYR A N 1
ATOM 586 C CA . TYR A 1 81 ? -9.123 -1.162 2.367 1.00 86.19 81 TYR A CA 1
ATOM 587 C C . TYR A 1 81 ? -8.669 -0.325 3.566 1.00 86.19 81 TYR A C 1
ATOM 589 O O . TYR A 1 81 ? -9.285 -0.395 4.631 1.00 86.19 81 TYR A O 1
ATOM 597 N N . VAL A 1 82 ? -7.609 0.466 3.399 1.00 87.12 82 VAL A N 1
ATOM 598 C CA . VAL A 1 82 ? -7.088 1.373 4.426 1.00 87.12 82 VAL A CA 1
ATOM 599 C C . VAL A 1 82 ? -8.131 2.429 4.778 1.00 87.12 82 VAL A C 1
ATOM 601 O O . VAL A 1 82 ? -8.414 2.622 5.948 1.00 87.12 82 VAL A O 1
ATOM 604 N N . GLU A 1 83 ? -8.779 3.067 3.812 1.00 86.50 83 GLU A N 1
ATOM 605 C CA . GLU A 1 83 ? -9.822 4.062 4.082 1.00 86.50 83 GLU A CA 1
ATOM 606 C C . GLU A 1 83 ? -11.033 3.472 4.816 1.00 86.50 83 GLU A C 1
ATOM 608 O O . GLU A 1 83 ? -11.646 4.155 5.635 1.00 86.50 83 GLU A O 1
ATOM 613 N N . ALA A 1 84 ? -11.359 2.202 4.569 1.00 85.00 84 ALA A N 1
ATOM 614 C CA . ALA A 1 84 ? -12.463 1.520 5.235 1.00 85.00 84 ALA A CA 1
ATOM 615 C C . ALA A 1 84 ? -12.117 0.967 6.632 1.00 85.00 84 ALA A C 1
ATOM 617 O O . ALA A 1 84 ? -13.029 0.784 7.440 1.00 85.00 84 ALA A O 1
ATOM 618 N N . ASN A 1 85 ? -10.843 0.662 6.912 1.00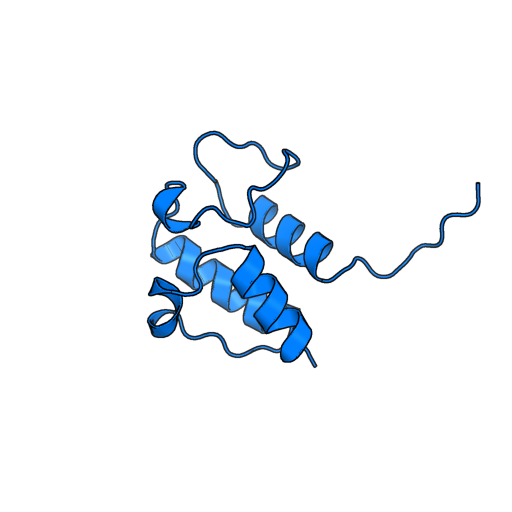 82.81 85 ASN A N 1
ATOM 619 C CA . ASN A 1 85 ? -10.429 -0.093 8.107 1.00 82.81 85 ASN A CA 1
ATOM 620 C C . ASN A 1 85 ? -9.345 0.581 8.960 1.00 82.81 85 ASN A C 1
ATOM 622 O O . ASN A 1 85 ? -9.027 0.054 10.026 1.00 82.81 85 ASN A O 1
ATOM 626 N N . ALA A 1 86 ? -8.747 1.685 8.510 1.00 76.88 86 ALA A N 1
ATOM 627 C CA . ALA A 1 86 ? -7.767 2.42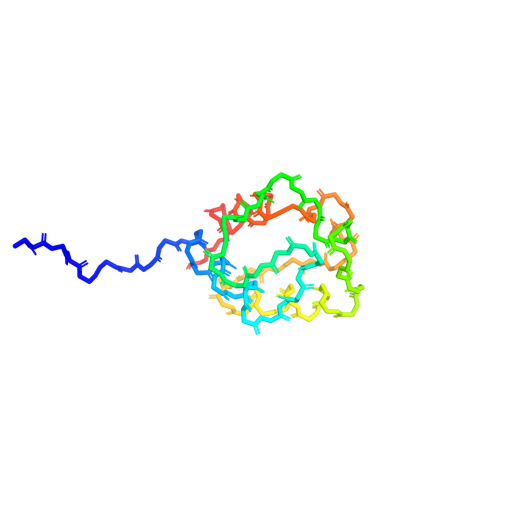0 9.302 1.00 76.88 86 ALA A CA 1
ATOM 628 C C . ALA A 1 86 ? -8.415 2.962 10.583 1.00 76.88 86 ALA A C 1
ATOM 630 O O . ALA A 1 86 ? -9.561 3.423 10.567 1.00 76.88 86 ALA A O 1
ATOM 631 N N . ALA A 1 87 ? -7.671 2.857 11.684 1.00 59.88 87 ALA A N 1
ATOM 632 C CA . ALA A 1 87 ? -8.114 3.201 13.035 1.00 59.88 87 ALA A CA 1
ATOM 633 C C . ALA A 1 87 ? -7.920 4.685 13.384 1.00 59.88 87 ALA A C 1
ATOM 635 O O . ALA A 1 87 ? -6.927 5.290 12.917 1.00 59.88 87 ALA A O 1
#

Sequence (87 aa):
MSGGAGVASNEERLISLLDENLTIEGRSPGDPLNLDRNIAEAGVSSQDIAAFLRLVNEEFGTSISAGDCGDLLTPRSLLEYVEANAA

pLDDT: mean 79.58, std 12.41, range [39.16, 90.19]

Foldseek 3Di:
DDDDPDDDQLLRVLLVLCQVQHDFPPDHRVPDDPQPDQRVNRVTDLVSVQVSVVVLCVVQVHDDDSVVCVVQRGNNSSSVRSVVDGD